Protein AF-A0A0R0CI19-F1 (afdb_monomer_lite)

Sequence (69 aa):
MITRLFDNAHVLFQATDENGFNEIAIGASVDGGGQIVLEQEGRHIVINPGSVNDLCRLLKKLQKEGANG

Organism: NCBI:txid405446

Foldseek 3Di:
DCVVVQQDWDFPDWDADPVRDIDFTWTWGQDPVRWIWTDTPNDIDTHDPVCVVVVVVVVVVVVVVVVVD

pLDDT: mean 85.92, std 15.1, range [43.66, 97.06]

Radius of gyration: 14.96 Å; chains: 1; bounding box: 49×17×34 Å

Secondary structure (DSSP, 8-state):
--GGGS-PPEEEE--B-TTS-B---EEEEE-TTS-EEEEETTEEEEE-GGGHHHHHHHHHHHHHHHTT-

Structure (mmCIF, N/CA/C/O backbone):
data_AF-A0A0R0CI19-F1
#
_entry.id   AF-A0A0R0CI19-F1
#
loop_
_atom_site.group_PDB
_atom_site.id
_atom_site.type_symbol
_atom_site.label_atom_id
_atom_site.label_alt_id
_atom_site.label_comp_id
_atom_site.label_asym_id
_atom_site.label_entity_id
_atom_site.label_seq_id
_atom_site.pdbx_PDB_ins_code
_atom_site.Cartn_x
_atom_site.Cartn_y
_atom_site.Cartn_z
_atom_site.occupancy
_atom_site.B_iso_or_equiv
_atom_site.auth_seq_id
_atom_site.auth_comp_id
_atom_site.auth_asym_id
_atom_site.auth_atom_id
_atom_site.pdbx_PDB_model_num
ATOM 1 N N . MET A 1 1 ? -27.978 -0.988 -9.991 1.00 45.66 1 MET A N 1
ATOM 2 C CA . MET A 1 1 ? -26.945 -1.245 -8.965 1.00 45.66 1 MET A CA 1
ATOM 3 C C . MET A 1 1 ? -25.647 -0.619 -9.467 1.00 45.66 1 MET A C 1
ATOM 5 O O . MET A 1 1 ? -24.957 -1.231 -10.266 1.00 45.66 1 MET A O 1
ATOM 9 N N . ILE A 1 2 ? -25.415 0.657 -9.137 1.00 46.00 2 ILE A N 1
ATOM 10 C CA . ILE A 1 2 ? -24.381 1.516 -9.755 1.00 46.00 2 ILE A CA 1
ATOM 11 C C . ILE A 1 2 ? -23.070 1.554 -8.951 1.00 46.00 2 ILE A C 1
ATOM 13 O O . ILE A 1 2 ? -22.073 2.088 -9.414 1.00 46.00 2 ILE A O 1
ATOM 17 N N . THR A 1 3 ? -23.054 0.963 -7.755 1.00 43.66 3 THR A N 1
ATOM 18 C CA . THR A 1 3 ? -21.905 0.993 -6.838 1.00 43.66 3 THR A CA 1
ATOM 19 C C . THR A 1 3 ? -20.686 0.234 -7.361 1.00 43.66 3 THR A C 1
ATOM 21 O O . THR A 1 3 ? -19.572 0.628 -7.058 1.00 43.66 3 THR A O 1
ATOM 24 N N . ARG A 1 4 ? -20.867 -0.756 -8.248 1.00 49.62 4 ARG A N 1
ATOM 25 C CA . ARG A 1 4 ? -19.752 -1.474 -8.899 1.00 49.62 4 ARG A CA 1
ATOM 26 C C . ARG A 1 4 ? -18.948 -0.633 -9.900 1.00 49.62 4 ARG A C 1
ATOM 28 O O . ARG A 1 4 ? -17.904 -1.080 -10.348 1.00 49.62 4 ARG A O 1
ATOM 35 N N . LEU A 1 5 ? -19.426 0.558 -10.276 1.00 47.19 5 LEU A N 1
ATOM 36 C CA . LEU A 1 5 ? -18.689 1.484 -11.148 1.00 47.19 5 LEU A CA 1
ATOM 37 C C . LEU A 1 5 ? -17.670 2.347 -10.382 1.00 47.19 5 LEU A C 1
ATOM 39 O O . LEU A 1 5 ? -16.931 3.090 -11.019 1.00 47.19 5 LEU A O 1
ATOM 43 N N . PHE A 1 6 ? -17.622 2.262 -9.047 1.00 50.25 6 PHE A N 1
ATOM 44 C CA . PHE A 1 6 ? -16.693 3.033 -8.212 1.00 50.25 6 PHE A CA 1
ATOM 45 C C . PHE A 1 6 ? -15.609 2.181 -7.534 1.00 50.25 6 PHE A C 1
ATOM 47 O O . PHE A 1 6 ? -14.677 2.752 -6.979 1.00 50.25 6 PHE A O 1
ATOM 54 N N . ASP A 1 7 ? -15.650 0.852 -7.674 1.00 55.53 7 ASP A N 1
ATOM 55 C CA . ASP A 1 7 ? -14.579 -0.064 -7.234 1.00 55.53 7 ASP A CA 1
ATOM 56 C C . ASP A 1 7 ? -13.448 -0.158 -8.282 1.00 55.53 7 ASP A C 1
ATOM 58 O O . ASP A 1 7 ? -12.817 -1.200 -8.457 1.00 55.53 7 ASP A O 1
ATOM 62 N N . ASN A 1 8 ? -13.215 0.910 -9.051 1.00 66.50 8 ASN A N 1
ATOM 63 C CA . ASN A 1 8 ? -12.148 0.923 -10.043 1.00 66.50 8 ASN A CA 1
ATOM 64 C C . ASN A 1 8 ? -10.826 1.195 -9.335 1.00 66.50 8 ASN A C 1
ATOM 66 O O . ASN A 1 8 ? -10.673 2.224 -8.677 1.00 66.50 8 ASN A O 1
ATOM 70 N N . ALA A 1 9 ? -9.868 0.284 -9.487 1.00 75.00 9 ALA A N 1
ATOM 71 C CA . ALA A 1 9 ? -8.520 0.515 -9.007 1.00 75.00 9 ALA A CA 1
ATOM 72 C C . ALA A 1 9 ? -7.953 1.797 -9.625 1.00 75.00 9 ALA A C 1
ATOM 74 O O . ALA A 1 9 ? -7.902 1.973 -10.844 1.00 75.00 9 ALA A O 1
ATOM 75 N N . HIS A 1 10 ? -7.541 2.712 -8.759 1.00 86.62 10 HIS A N 1
ATOM 76 C CA . HIS A 1 10 ? -6.834 3.918 -9.136 1.00 86.62 10 HIS A CA 1
ATOM 77 C C . HIS A 1 10 ? -5.343 3.614 -9.199 1.00 86.62 10 HIS A C 1
ATOM 79 O O . HIS A 1 10 ? -4.800 2.990 -8.290 1.00 86.62 10 HIS A O 1
ATOM 85 N N . VAL A 1 11 ? -4.665 4.077 -10.250 1.00 89.50 11 VAL A N 1
ATOM 86 C CA . VAL A 1 11 ? -3.205 3.959 -10.335 1.00 89.50 11 VAL A CA 1
ATOM 87 C C . VAL A 1 11 ? -2.588 4.782 -9.207 1.00 89.50 11 VAL A C 1
ATOM 89 O O . VAL A 1 11 ? -2.709 6.006 -9.181 1.00 89.50 11 VAL A O 1
ATOM 92 N N . LEU A 1 12 ? -1.943 4.094 -8.268 1.00 91.31 12 LEU A N 1
ATOM 93 C CA . LEU A 1 12 ? -1.225 4.697 -7.151 1.00 91.31 12 LEU A CA 1
ATOM 94 C C . LEU A 1 12 ? 0.212 5.033 -7.549 1.00 91.31 12 LEU A C 1
ATOM 96 O O . LEU A 1 12 ? 0.723 6.098 -7.211 1.00 91.31 12 LEU A O 1
ATOM 100 N N . PHE A 1 13 ? 0.870 4.111 -8.247 1.00 92.19 13 PHE A N 1
ATOM 101 C CA . PHE A 1 13 ? 2.255 4.257 -8.669 1.00 92.19 13 PHE A CA 1
ATOM 102 C C . PHE A 1 13 ? 2.524 3.410 -9.908 1.00 92.19 13 PHE A C 1
ATOM 104 O O . PHE A 1 13 ? 2.035 2.289 -10.015 1.00 92.19 13 PHE A O 1
ATOM 111 N N . GLN A 1 14 ? 3.330 3.929 -10.826 1.00 93.75 14 GLN A N 1
ATOM 112 C CA . GLN A 1 14 ? 3.834 3.183 -11.969 1.00 93.75 14 GLN A CA 1
ATOM 113 C C . GLN A 1 14 ? 5.251 3.670 -12.253 1.00 93.75 14 GLN A C 1
ATOM 115 O O . GLN A 1 14 ? 5.455 4.862 -12.481 1.00 93.75 14 GLN A O 1
ATOM 120 N N . ALA A 1 15 ? 6.221 2.761 -12.182 1.00 92.94 15 ALA A N 1
ATOM 121 C CA . ALA A 1 15 ? 7.589 3.069 -12.560 1.00 92.94 15 ALA A CA 1
ATOM 122 C C . ALA A 1 15 ? 7.718 3.099 -14.088 1.00 92.94 15 ALA A C 1
ATOM 124 O O . ALA A 1 15 ? 6.980 2.417 -14.805 1.00 92.94 15 ALA A O 1
ATOM 125 N N . THR A 1 16 ? 8.675 3.882 -14.567 1.00 94.56 16 THR A N 1
ATOM 126 C CA . THR A 1 16 ? 9.110 3.875 -15.961 1.00 94.56 16 THR A CA 1
ATOM 127 C C . THR A 1 16 ? 10.569 3.452 -15.969 1.00 94.56 16 THR A C 1
ATOM 129 O O . THR A 1 16 ? 11.366 3.994 -15.199 1.00 94.56 16 THR A O 1
ATOM 132 N N . ASP A 1 17 ? 10.901 2.471 -16.800 1.00 90.88 17 ASP A N 1
ATOM 133 C CA . ASP A 1 17 ? 12.269 1.987 -16.931 1.00 90.88 17 ASP A CA 1
ATOM 134 C C . ASP A 1 17 ? 13.159 2.979 -17.709 1.00 90.88 17 ASP A C 1
ATOM 136 O O . ASP A 1 17 ? 12.711 4.006 -18.228 1.00 90.88 17 ASP A O 1
ATOM 140 N N . GLU A 1 18 ? 14.453 2.670 -17.802 1.00 91.88 18 GLU A N 1
ATOM 141 C CA . GLU A 1 18 ? 15.439 3.486 -18.526 1.00 91.88 18 GLU A CA 1
ATOM 142 C C . GLU A 1 18 ? 15.162 3.619 -20.035 1.00 91.88 18 GLU A C 1
ATOM 144 O O . GLU A 1 18 ? 15.656 4.546 -20.677 1.00 91.88 18 GLU A O 1
ATOM 149 N N . ASN A 1 19 ? 14.349 2.723 -20.597 1.00 92.38 19 ASN A N 1
ATOM 150 C CA . ASN A 1 19 ? 13.973 2.697 -22.007 1.00 92.38 19 ASN A CA 1
ATOM 151 C C . ASN A 1 19 ? 12.651 3.438 -22.272 1.00 92.38 19 ASN A C 1
ATOM 153 O O . ASN A 1 19 ? 12.209 3.524 -23.420 1.00 92.38 19 ASN A O 1
ATOM 157 N N . GLY A 1 20 ? 12.022 3.991 -21.230 1.00 89.88 20 GLY A N 1
ATOM 158 C CA . GLY A 1 20 ? 10.752 4.701 -21.326 1.00 89.88 20 GLY A CA 1
ATOM 159 C C . GLY A 1 20 ? 9.524 3.787 -21.353 1.00 89.88 20 GLY A C 1
ATOM 160 O O . GLY A 1 20 ? 8.427 4.272 -21.638 1.00 89.88 20 GLY A O 1
ATOM 161 N N . PHE A 1 21 ? 9.672 2.489 -21.068 1.00 91.50 21 PHE A N 1
ATOM 162 C CA . PHE A 1 21 ? 8.541 1.579 -20.928 1.00 91.50 21 PHE A CA 1
ATOM 163 C C . PHE A 1 21 ? 7.981 1.638 -19.511 1.00 91.50 21 PHE A C 1
ATOM 165 O O . PHE A 1 21 ? 8.704 1.620 -18.516 1.00 91.50 21 PHE A O 1
ATOM 172 N N . ASN A 1 2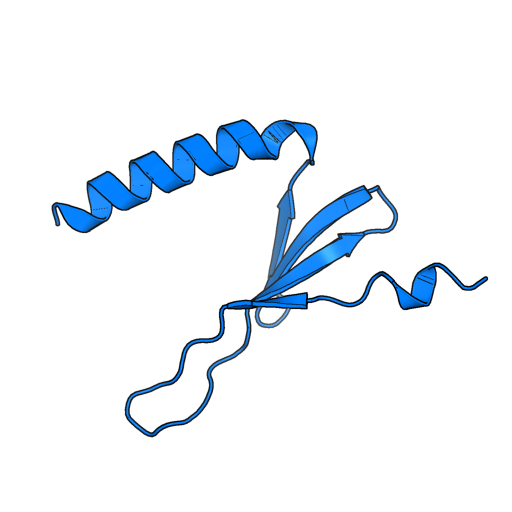2 ? 6.655 1.697 -19.422 1.00 91.31 22 ASN A N 1
ATOM 173 C CA . ASN A 1 22 ? 5.970 1.669 -18.141 1.00 91.31 22 ASN A CA 1
ATOM 174 C C . ASN A 1 22 ? 5.934 0.240 -17.594 1.00 91.31 22 ASN A C 1
ATOM 176 O O . ASN A 1 22 ? 5.464 -0.678 -18.269 1.00 91.31 22 ASN A O 1
ATOM 180 N N . GLU A 1 23 ? 6.366 0.075 -16.347 1.00 91.06 23 GLU A N 1
ATOM 181 C CA . GLU A 1 23 ? 6.211 -1.170 -15.604 1.00 91.06 23 GLU A CA 1
ATOM 182 C C . GLU A 1 23 ? 4.744 -1.404 -15.210 1.00 91.06 23 GLU A C 1
ATOM 184 O O . GLU A 1 23 ? 3.854 -0.581 -15.447 1.00 91.06 23 GLU A O 1
ATOM 189 N N . ILE A 1 24 ? 4.464 -2.548 -14.587 1.00 90.12 24 ILE A N 1
ATOM 1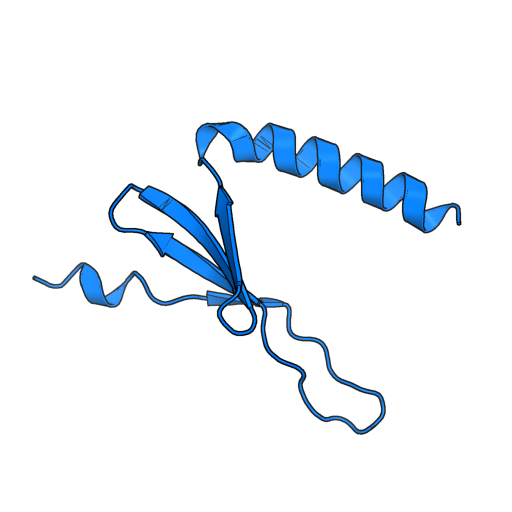90 C CA . ILE A 1 24 ? 3.122 -2.870 -14.101 1.00 90.12 24 ILE A CA 1
ATOM 191 C C . ILE A 1 24 ? 2.744 -1.898 -12.978 1.00 90.12 24 ILE A C 1
ATOM 193 O O . ILE A 1 24 ? 3.417 -1.827 -11.948 1.00 90.12 24 ILE A O 1
ATOM 197 N N . ALA A 1 25 ? 1.643 -1.173 -13.177 1.00 91.81 25 ALA A N 1
ATOM 198 C CA . ALA A 1 25 ? 1.124 -0.224 -12.204 1.00 91.81 25 ALA A CA 1
ATOM 199 C C . ALA A 1 25 ? 0.672 -0.918 -10.911 1.00 91.81 25 ALA A C 1
ATOM 201 O O . ALA A 1 25 ? 0.091 -2.003 -10.934 1.00 91.81 25 ALA A O 1
ATOM 202 N N . ILE A 1 26 ? 0.892 -0.236 -9.792 1.00 93.00 26 ILE A N 1
ATOM 203 C CA . ILE A 1 26 ? 0.246 -0.528 -8.520 1.00 93.00 26 ILE A CA 1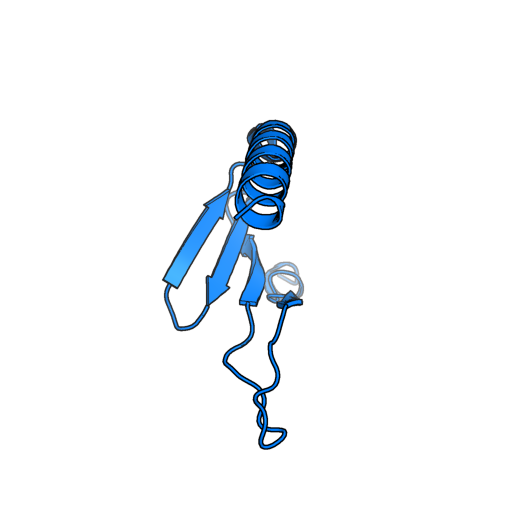
ATOM 204 C C . ILE A 1 26 ? -1.111 0.174 -8.530 1.00 93.00 26 ILE A C 1
ATOM 206 O O . ILE A 1 26 ? -1.178 1.406 -8.577 1.00 93.00 26 ILE A O 1
ATOM 210 N N . GLY A 1 27 ? -2.183 -0.609 -8.493 1.00 93.00 27 GLY A N 1
ATOM 211 C CA . GLY A 1 27 ? -3.552 -0.139 -8.325 1.00 93.00 27 GLY A CA 1
ATOM 212 C C . GLY A 1 27 ? -3.941 -0.061 -6.850 1.00 93.00 27 GLY A C 1
ATOM 213 O O . GLY A 1 27 ? -3.427 -0.814 -6.026 1.00 93.00 27 GLY A O 1
ATOM 214 N N . ALA A 1 28 ? -4.855 0.845 -6.514 1.00 92.75 28 ALA A N 1
ATOM 215 C CA . ALA A 1 28 ? -5.476 0.949 -5.202 1.00 92.75 28 ALA A CA 1
ATOM 216 C C . ALA A 1 28 ? -6.999 1.049 -5.342 1.00 92.75 28 ALA A C 1
ATOM 218 O O . ALA A 1 28 ? -7.502 1.907 -6.066 1.00 92.75 28 ALA A O 1
ATOM 219 N N . SER A 1 29 ? -7.737 0.201 -4.636 1.00 92.50 29 SER A N 1
ATOM 220 C CA . SER A 1 29 ? -9.203 0.173 -4.642 1.00 92.50 29 SER A CA 1
ATOM 221 C C . SER A 1 29 ? -9.765 -0.040 -3.236 1.00 92.50 29 SER A C 1
ATOM 223 O O . SER A 1 29 ? -9.022 -0.215 -2.265 1.00 92.50 29 SER A O 1
ATOM 225 N N . VAL A 1 30 ? -11.092 0.007 -3.124 1.00 91.12 30 VAL A N 1
ATOM 226 C CA . VAL A 1 30 ? -11.828 -0.448 -1.943 1.00 91.12 30 VAL A CA 1
ATOM 227 C C . VAL A 1 30 ? -12.653 -1.660 -2.359 1.00 91.12 30 VAL A C 1
ATOM 229 O O . VAL A 1 30 ? -13.328 -1.612 -3.383 1.00 91.12 30 VAL A O 1
ATOM 232 N N . ASP A 1 31 ? -12.571 -2.756 -1.607 1.00 89.25 31 ASP A N 1
ATOM 233 C CA . ASP A 1 31 ? -13.352 -3.957 -1.903 1.00 89.25 31 ASP A CA 1
ATOM 234 C C . ASP A 1 31 ? -14.786 -3.884 -1.346 1.00 89.25 31 ASP A C 1
ATOM 236 O O . ASP A 1 31 ? -15.166 -2.976 -0.601 1.00 89.25 31 ASP A O 1
ATOM 240 N N . GLY A 1 32 ? -15.600 -4.898 -1.659 1.00 85.50 32 GLY A N 1
ATOM 241 C CA . GLY A 1 32 ? -16.979 -4.989 -1.165 1.00 85.50 32 GLY A CA 1
ATOM 242 C C . GLY A 1 32 ? -17.113 -5.133 0.360 1.00 85.50 32 GLY A C 1
ATOM 243 O O . GLY A 1 32 ? -18.217 -4.988 0.884 1.00 85.50 32 GLY A O 1
ATOM 244 N N . GLY A 1 33 ? -16.018 -5.414 1.073 1.00 89.62 33 GLY A N 1
ATOM 245 C CA . GLY A 1 33 ? -15.927 -5.437 2.534 1.00 89.62 33 GLY A CA 1
ATOM 246 C C . GLY A 1 33 ? -15.405 -4.127 3.137 1.00 89.62 33 GLY A C 1
ATOM 247 O O . GLY A 1 33 ? -15.162 -4.069 4.346 1.00 89.62 33 GLY A O 1
ATOM 248 N N . GLY A 1 34 ? -15.211 -3.086 2.321 1.00 88.75 34 GLY A N 1
ATOM 249 C CA . GLY A 1 34 ? -14.678 -1.798 2.751 1.00 88.75 34 GLY A CA 1
ATOM 250 C C . GLY A 1 34 ? -13.186 -1.827 3.089 1.00 88.75 34 GLY A C 1
ATOM 251 O O . GLY A 1 34 ? -12.708 -0.909 3.754 1.00 88.75 34 GLY A O 1
ATOM 252 N N . GLN A 1 35 ? -12.451 -2.868 2.689 1.00 93.00 35 GLN A N 1
ATOM 253 C CA . GLN A 1 35 ? -11.002 -2.931 2.866 1.00 93.00 35 GLN A CA 1
ATOM 254 C C . GLN A 1 35 ? -10.303 -2.170 1.746 1.00 93.00 35 GLN A C 1
ATOM 256 O O . GLN A 1 35 ? -10.771 -2.164 0.611 1.00 93.00 35 GLN A O 1
ATOM 261 N N . ILE A 1 36 ? -9.163 -1.554 2.050 1.00 93.38 36 ILE A N 1
ATOM 262 C CA . ILE A 1 36 ? -8.307 -0.956 1.024 1.00 93.38 36 ILE A CA 1
ATOM 263 C C . ILE A 1 36 ? -7.475 -2.081 0.413 1.00 93.38 36 ILE A C 1
ATOM 265 O O . ILE A 1 36 ? -6.835 -2.837 1.143 1.00 93.38 36 ILE A O 1
ATOM 269 N N . VAL A 1 37 ? -7.454 -2.189 -0.909 1.00 93.94 37 VAL A N 1
ATOM 270 C CA . VAL A 1 37 ? -6.691 -3.217 -1.623 1.00 93.94 37 VAL A CA 1
ATOM 271 C C . VAL A 1 37 ? -5.651 -2.540 -2.496 1.00 93.94 37 VAL A C 1
ATOM 273 O O . VAL A 1 37 ? -5.991 -1.676 -3.298 1.00 93.94 37 VAL A O 1
ATOM 276 N N . LEU A 1 38 ? -4.386 -2.927 -2.335 1.00 94.06 38 LEU A N 1
ATOM 277 C CA . LEU A 1 38 ? -3.324 -2.606 -3.284 1.00 94.06 38 LEU A CA 1
ATOM 278 C C . LEU A 1 38 ? -3.083 -3.821 -4.172 1.00 94.06 38 LEU A C 1
ATOM 280 O O . LEU A 1 38 ? -2.876 -4.920 -3.654 1.00 94.06 38 LEU A O 1
ATOM 284 N N . GLU A 1 39 ? -3.085 -3.626 -5.483 1.00 93.50 39 GLU A N 1
ATOM 285 C CA . GLU A 1 39 ? -2.886 -4.692 -6.461 1.00 93.50 39 GLU A CA 1
ATOM 286 C C . GLU A 1 39 ? -1.708 -4.398 -7.389 1.00 93.50 39 GLU A C 1
ATOM 288 O O . GLU A 1 39 ? -1.515 -3.270 -7.834 1.00 93.50 39 GLU A O 1
ATOM 293 N N . GLN A 1 40 ? -0.916 -5.423 -7.693 1.00 92.69 40 GLN A N 1
ATOM 294 C CA . GLN A 1 40 ? 0.107 -5.372 -8.736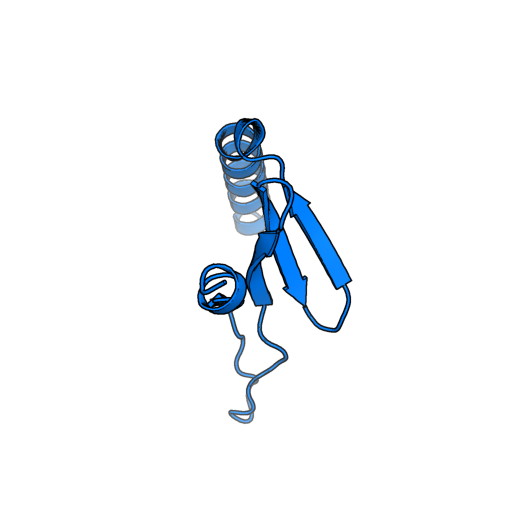 1.00 92.69 40 GLN A CA 1
ATOM 295 C C . GLN A 1 40 ? 0.304 -6.784 -9.289 1.00 92.69 40 GLN A C 1
ATOM 297 O O . GLN A 1 40 ? 0.649 -7.699 -8.542 1.00 92.69 40 GLN A O 1
ATOM 302 N N . GLU A 1 41 ? 0.071 -6.978 -10.590 1.00 89.69 41 GLU A N 1
ATOM 303 C CA . GLU A 1 41 ? 0.306 -8.263 -11.274 1.00 89.69 41 GLU A CA 1
ATOM 304 C C . GLU A 1 41 ? -0.372 -9.472 -10.579 1.00 89.69 41 GLU A C 1
ATOM 306 O O . GLU A 1 41 ? 0.239 -10.509 -10.327 1.00 89.69 41 GLU A O 1
ATOM 311 N N . GLY A 1 42 ? -1.641 -9.333 -10.180 1.00 84.69 42 GLY A N 1
ATOM 312 C CA . GLY A 1 42 ? -2.394 -10.400 -9.500 1.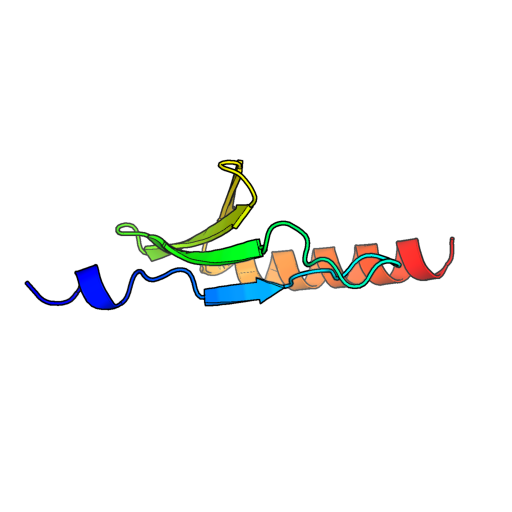00 84.69 42 GLY A CA 1
ATOM 313 C C . GLY A 1 42 ? -1.984 -10.665 -8.043 1.00 84.69 42 GLY A C 1
ATOM 314 O O . GLY A 1 42 ? -2.565 -11.533 -7.386 1.00 84.69 42 GLY A O 1
ATOM 315 N N . ARG A 1 43 ? -1.017 -9.913 -7.506 1.00 91.38 43 ARG A N 1
ATOM 316 C CA . ARG A 1 43 ? -0.688 -9.888 -6.076 1.00 91.38 43 ARG A CA 1
ATOM 317 C C . ARG A 1 43 ? -1.531 -8.823 -5.396 1.00 91.38 43 ARG A C 1
ATOM 319 O O . ARG A 1 43 ? -1.709 -7.741 -5.948 1.00 91.38 43 ARG A O 1
ATOM 326 N N . HIS A 1 44 ? -2.002 -9.125 -4.189 1.00 91.81 44 HIS A N 1
ATOM 327 C CA . HIS A 1 44 ? -2.899 -8.252 -3.439 1.00 91.81 44 HIS A CA 1
ATOM 328 C C . HIS A 1 44 ? -2.379 -8.037 -2.019 1.00 91.81 44 HIS A C 1
ATOM 330 O O . HIS A 1 44 ? -2.012 -8.993 -1.333 1.00 91.81 44 HIS A O 1
ATOM 336 N N . ILE A 1 45 ? -2.395 -6.787 -1.567 1.00 93.75 45 ILE A N 1
ATOM 337 C CA . ILE A 1 45 ? -2.220 -6.413 -0.165 1.00 93.75 45 ILE A CA 1
ATOM 338 C C . ILE A 1 45 ? -3.545 -5.826 0.306 1.00 93.75 45 ILE A C 1
ATOM 340 O O . ILE A 1 45 ? -3.996 -4.811 -0.216 1.00 93.75 45 ILE A O 1
ATOM 344 N N . VAL A 1 46 ? -4.158 -6.461 1.302 1.00 93.94 46 VAL A N 1
ATOM 345 C CA . VAL A 1 46 ? -5.418 -6.005 1.897 1.00 93.94 46 VAL A CA 1
ATOM 346 C C . VAL A 1 46 ? -5.115 -5.262 3.191 1.00 93.94 46 VAL A C 1
ATOM 348 O O . VAL A 1 46 ? -4.411 -5.769 4.065 1.00 93.94 46 VAL A O 1
ATOM 351 N N . ILE A 1 47 ? -5.638 -4.049 3.308 1.00 94.94 47 ILE A N 1
ATOM 352 C CA . ILE A 1 47 ? -5.379 -3.125 4.404 1.00 94.94 47 ILE A CA 1
ATOM 353 C C . ILE A 1 47 ? -6.708 -2.783 5.067 1.00 94.94 47 ILE A C 1
ATOM 355 O O . ILE A 1 47 ? -7.621 -2.235 4.445 1.00 94.94 47 ILE A O 1
ATOM 359 N N . ASN A 1 48 ? -6.779 -3.041 6.371 1.00 96.06 48 ASN A N 1
ATOM 360 C CA . ASN A 1 48 ? -7.876 -2.550 7.188 1.00 96.06 48 ASN A CA 1
ATOM 361 C C . ASN A 1 48 ? -7.803 -1.014 7.279 1.00 96.06 48 ASN A C 1
ATOM 363 O O . ASN A 1 48 ? -6.764 -0.495 7.705 1.00 96.06 48 ASN A O 1
ATOM 367 N N . PRO A 1 49 ? -8.881 -0.273 6.949 1.00 94.31 49 PRO A N 1
ATOM 368 C CA . PRO A 1 49 ? -8.897 1.187 7.039 1.00 94.31 49 PRO A CA 1
ATOM 369 C C . PRO A 1 49 ? -8.486 1.726 8.417 1.00 94.31 49 PRO A C 1
ATOM 371 O O . PRO A 1 49 ? -7.810 2.750 8.509 1.00 94.31 49 PRO A O 1
ATOM 374 N N . GLY A 1 50 ? -8.825 1.015 9.499 1.00 96.06 50 GLY A N 1
ATOM 375 C CA . GLY A 1 50 ? -8.445 1.387 10.866 1.00 96.06 50 GLY A CA 1
ATOM 376 C C . GLY A 1 50 ? -6.937 1.329 11.136 1.00 96.06 50 GLY A C 1
ATOM 377 O O . GLY A 1 50 ? -6.451 1.996 12.046 1.00 96.06 50 GLY A O 1
ATOM 378 N N . SER A 1 51 ? -6.181 0.585 10.327 1.00 96.19 51 SER A N 1
ATOM 379 C CA . SER A 1 51 ? -4.733 0.392 10.474 1.00 96.19 51 SER A CA 1
ATOM 380 C C . SER A 1 51 ? -3.897 1.327 9.593 1.00 96.19 51 SER A C 1
ATOM 382 O O . SER A 1 51 ? -2.669 1.294 9.670 1.00 96.19 51 SER A O 1
ATOM 384 N N . VAL A 1 52 ? -4.520 2.185 8.775 1.00 94.56 52 VAL A N 1
ATOM 385 C CA . VAL A 1 52 ? -3.812 3.067 7.823 1.00 94.56 52 VAL A CA 1
ATOM 386 C C . VAL A 1 52 ? -2.795 3.970 8.524 1.00 94.56 52 VAL A C 1
ATOM 388 O O . VAL A 1 52 ? -1.676 4.137 8.042 1.00 94.56 52 VAL A O 1
ATOM 391 N N . ASN A 1 53 ? -3.140 4.519 9.690 1.00 95.88 53 ASN A N 1
ATOM 392 C CA . ASN A 1 53 ? -2.221 5.373 10.444 1.00 95.88 53 ASN A CA 1
ATOM 393 C C . ASN A 1 53 ? -0.961 4.622 10.894 1.00 95.88 53 ASN A C 1
ATOM 395 O O . ASN A 1 53 ? 0.139 5.176 10.827 1.00 95.88 53 ASN A O 1
ATOM 399 N N . ASP A 1 54 ? -1.104 3.369 11.321 1.00 97.06 54 ASP A N 1
ATOM 400 C CA . ASP A 1 54 ? 0.021 2.542 11.755 1.00 97.06 54 ASP A CA 1
ATOM 401 C C . ASP A 1 54 ? 0.872 2.087 10.571 1.00 97.06 54 ASP A C 1
ATOM 403 O O . ASP A 1 54 ? 2.100 2.171 10.636 1.00 97.06 54 ASP A O 1
ATOM 407 N N . LEU A 1 55 ? 0.239 1.728 9.450 1.00 94.44 55 LEU A N 1
ATOM 408 C CA . LEU A 1 55 ? 0.937 1.450 8.196 1.00 94.44 55 LEU A CA 1
ATOM 409 C C . LEU A 1 55 ? 1.768 2.660 7.747 1.00 94.44 55 LEU A C 1
ATOM 411 O O . LEU A 1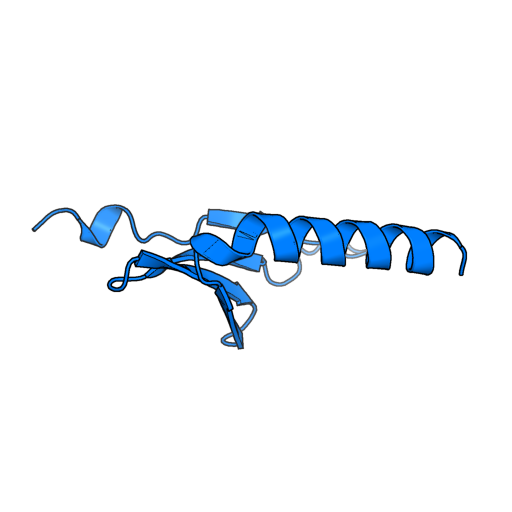 55 ? 2.960 2.528 7.483 1.00 94.44 55 LEU A O 1
ATOM 415 N N . CYS A 1 56 ? 1.191 3.863 7.746 1.00 95.19 56 CYS A N 1
ATOM 416 C CA . CYS A 1 56 ? 1.908 5.096 7.418 1.00 95.19 56 CYS A CA 1
ATOM 417 C C . CYS A 1 56 ? 3.096 5.360 8.357 1.00 95.19 56 CYS A C 1
ATOM 419 O O . CYS A 1 56 ? 4.138 5.842 7.908 1.00 95.19 56 CYS A O 1
ATOM 421 N N . ARG A 1 57 ? 2.974 5.060 9.658 1.00 96.69 57 ARG A N 1
ATOM 422 C CA . ARG A 1 57 ? 4.098 5.169 10.607 1.00 96.69 57 ARG A CA 1
ATOM 423 C C . ARG A 1 57 ? 5.209 4.178 10.272 1.00 96.69 57 ARG A C 1
ATOM 425 O O . ARG A 1 57 ? 6.374 4.573 10.266 1.00 96.69 57 ARG A O 1
ATOM 432 N N . LEU A 1 58 ? 4.856 2.927 9.976 1.00 95.75 58 LEU A N 1
ATOM 433 C CA . LEU A 1 58 ? 5.811 1.889 9.594 1.00 95.75 58 LEU A CA 1
ATOM 434 C C . LEU A 1 58 ? 6.545 2.258 8.300 1.00 95.75 58 LEU A C 1
ATOM 436 O O . LEU A 1 58 ? 7.772 2.254 8.280 1.00 95.75 58 LEU A O 1
ATOM 440 N N . LEU A 1 59 ? 5.815 2.657 7.256 1.00 93.69 59 LEU A N 1
ATOM 441 C CA . LEU A 1 59 ? 6.399 3.057 5.973 1.00 93.69 59 LEU A CA 1
ATOM 442 C C . LEU A 1 59 ? 7.351 4.249 6.126 1.00 93.69 59 LEU A C 1
ATOM 444 O O . LEU A 1 59 ? 8.450 4.227 5.583 1.00 93.69 59 LEU A O 1
ATOM 448 N N . LYS A 1 60 ? 6.992 5.254 6.938 1.00 95.81 60 LYS A N 1
ATOM 449 C CA . LYS A 1 60 ? 7.892 6.377 7.262 1.00 95.81 60 LYS A CA 1
ATOM 450 C C . LYS A 1 60 ? 9.162 5.928 7.985 1.00 95.81 60 LYS A C 1
ATOM 452 O O . LYS A 1 60 ? 10.213 6.532 7.788 1.00 95.81 60 LYS A O 1
ATOM 457 N N . LYS A 1 61 ? 9.076 4.915 8.852 1.00 95.94 61 LYS A N 1
ATOM 458 C CA . LYS A 1 61 ? 10.247 4.351 9.533 1.00 95.94 61 LYS A CA 1
ATOM 459 C C . LYS A 1 61 ? 11.162 3.641 8.530 1.00 95.94 61 LYS A C 1
ATOM 461 O O . LYS A 1 61 ? 12.340 3.972 8.473 1.00 95.94 61 LYS A O 1
ATOM 466 N N . LEU A 1 62 ? 10.603 2.764 7.697 1.00 94.69 62 LEU A N 1
ATOM 467 C CA . LEU A 1 62 ? 11.346 2.038 6.660 1.00 94.69 62 LEU A CA 1
ATOM 468 C C . LEU A 1 62 ? 11.986 2.984 5.639 1.00 94.69 62 LEU A C 1
ATOM 470 O O . LEU A 1 62 ? 13.133 2.788 5.259 1.00 94.69 62 LEU A O 1
ATOM 474 N N . GLN A 1 63 ? 11.288 4.053 5.248 1.00 92.81 63 GLN A N 1
ATOM 475 C CA . GLN A 1 63 ? 11.838 5.080 4.362 1.00 92.81 63 GLN A CA 1
ATOM 476 C C . GLN A 1 63 ? 13.101 5.723 4.950 1.00 92.81 63 GLN A C 1
ATOM 478 O O . GLN A 1 63 ? 14.075 5.931 4.234 1.00 92.81 63 GLN A O 1
ATOM 483 N N . LYS A 1 64 ? 13.101 6.034 6.253 1.00 92.81 64 LYS A N 1
ATOM 484 C CA . LYS A 1 64 ? 14.275 6.603 6.932 1.00 92.81 64 LYS A CA 1
ATOM 485 C C . LYS A 1 64 ? 15.431 5.613 7.015 1.00 92.81 64 LYS A C 1
ATOM 487 O O . LYS A 1 64 ? 16.576 6.021 6.890 1.00 92.81 64 LYS A O 1
ATOM 492 N N . GLU A 1 65 ? 15.137 4.339 7.251 1.00 92.94 65 GLU A N 1
ATOM 493 C CA . GLU A 1 65 ? 16.153 3.284 7.308 1.00 92.94 65 GLU A CA 1
ATOM 494 C C . GLU A 1 65 ? 16.776 3.040 5.929 1.00 92.94 65 GLU A C 1
ATOM 496 O O . GLU A 1 65 ? 17.995 2.989 5.821 1.00 92.94 65 GLU A O 1
ATOM 501 N N . GLY A 1 66 ? 15.961 2.987 4.872 1.00 82.50 66 GLY A N 1
ATOM 502 C CA . GLY A 1 66 ? 16.434 2.818 3.497 1.00 82.50 66 GLY A CA 1
ATOM 503 C C . GLY A 1 66 ? 17.192 4.026 2.935 1.00 82.50 66 GLY A C 1
ATOM 504 O O . GLY A 1 66 ? 18.078 3.845 2.115 1.00 82.50 66 GLY A O 1
ATOM 505 N N . ALA A 1 67 ? 16.891 5.249 3.385 1.00 68.31 67 ALA A N 1
ATOM 506 C CA . ALA A 1 67 ? 17.613 6.460 2.970 1.00 68.31 67 ALA A CA 1
ATOM 507 C C . ALA A 1 67 ? 18.997 6.623 3.631 1.00 68.31 67 ALA A C 1
ATOM 509 O O . ALA A 1 67 ? 19.786 7.455 3.193 1.00 68.31 67 ALA A O 1
ATOM 510 N N . ASN A 1 68 ? 19.271 5.861 4.694 1.00 58.44 68 ASN A N 1
ATOM 511 C CA . ASN A 1 68 ? 20.561 5.837 5.386 1.00 58.44 68 ASN A CA 1
ATOM 512 C C . ASN A 1 68 ? 21.447 4.651 4.949 1.00 58.44 68 ASN A C 1
ATOM 514 O O . ASN A 1 68 ? 22.495 4.435 5.562 1.00 58.44 68 ASN A O 1
ATOM 518 N N . GLY A 1 69 ? 20.992 3.864 3.968 1.00 51.03 69 GLY A N 1
ATOM 519 C CA . GLY A 1 69 ? 21.713 2.733 3.377 1.00 51.03 69 GLY A CA 1
ATOM 520 C C . GLY A 1 69 ? 22.499 3.106 2.131 1.00 51.03 69 GLY A C 1
ATOM 521 O O . GLY A 1 69 ? 22.178 4.143 1.509 1.00 51.03 69 GLY A O 1
#